Protein AF-A0A8T5JNX2-F1 (afdb_monomer_lite)

pLDDT: mean 71.73, std 13.46, range [37.59, 91.12]

Foldseek 3Di:
DVVVVVVVVVVVLVVVLVVVLVVLVVPPPQCVVPQFFQWDKDFPDDDPDWPFPPPRDGPDDDDAQDKDKDKTKTFACDQAKTKIATDDDGDPQKDKPDRIDIDHHGDIDIIMIMGGHHNPDDVVNVVSVVVSVVVVVVVVVVVVVVVVVVVD

Sequence (152 aa):
MKRNFKLLIIGFSVFLIIFMVGVTYFNLPKCDDSQIILSSVGIRNFGVGFTTQTDHLRFGELAAGSHVYRYVTINSTKNYNVEVMTYGPMSKWLIPEFEEFFISSGEEKKVRFDIFVPFDVFLNVFLVLFVIVKFLDVSMLLYLSLLDLLIL

Radius of gyration: 27.94 Å; chains: 1; bounding box: 57×25×79 Å

Structure (mmCIF, N/CA/C/O backbone):
data_AF-A0A8T5JNX2-F1
#
_entry.id   AF-A0A8T5JNX2-F1
#
loop_
_atom_site.group_PDB
_atom_site.id
_atom_site.type_symbol
_atom_site.label_atom_id
_atom_site.label_alt_id
_atom_site.label_comp_id
_atom_site.label_asym_id
_atom_site.label_entity_id
_atom_site.label_seq_id
_atom_site.pdbx_PDB_ins_code
_atom_site.Cartn_x
_atom_site.Cartn_y
_atom_site.Cartn_z
_atom_site.occupancy
_atom_site.B_iso_or_equiv
_atom_site.auth_seq_id
_atom_site.auth_comp_id
_atom_site.auth_asym_id
_atom_site.auth_atom_id
_atom_site.pdbx_PDB_model_num
ATOM 1 N N . MET A 1 1 ? 36.429 -7.121 -45.297 1.00 60.22 1 MET A N 1
ATOM 2 C CA . MET A 1 1 ? 36.506 -6.979 -43.821 1.00 60.22 1 MET A CA 1
ATOM 3 C C . MET A 1 1 ? 35.524 -5.952 -43.240 1.00 60.22 1 MET A C 1
ATOM 5 O O . MET A 1 1 ? 34.794 -6.306 -42.325 1.00 60.22 1 MET A O 1
ATOM 9 N N . LYS A 1 2 ? 35.414 -4.727 -43.787 1.00 64.25 2 LYS A N 1
ATOM 10 C CA . LYS A 1 2 ? 34.536 -3.658 -43.250 1.00 64.25 2 LYS A CA 1
ATOM 11 C C . LYS A 1 2 ? 33.036 -4.011 -43.126 1.00 64.25 2 LYS A C 1
ATOM 13 O O . LYS A 1 2 ? 32.385 -3.531 -42.207 1.00 64.25 2 LYS A O 1
ATOM 18 N N . ARG A 1 3 ? 32.476 -4.855 -44.007 1.00 69.19 3 ARG A N 1
ATOM 19 C CA . ARG A 1 3 ? 31.038 -5.216 -43.982 1.00 69.19 3 ARG A CA 1
ATOM 20 C C . ARG A 1 3 ? 30.647 -6.086 -42.778 1.00 69.19 3 ARG A C 1
ATOM 22 O O . ARG A 1 3 ? 29.580 -5.886 -42.214 1.00 69.19 3 ARG A O 1
ATOM 29 N N . ASN A 1 4 ? 31.531 -6.989 -42.353 1.00 75.19 4 ASN A N 1
ATOM 30 C CA . ASN A 1 4 ? 31.267 -7.894 -41.227 1.00 75.19 4 ASN A CA 1
ATOM 31 C C . ASN A 1 4 ? 31.358 -7.159 -39.884 1.00 75.19 4 ASN A C 1
ATOM 33 O O . ASN A 1 4 ? 30.581 -7.433 -38.981 1.00 75.19 4 ASN A O 1
ATOM 37 N N . PHE A 1 5 ? 32.247 -6.166 -39.788 1.00 74.69 5 PHE A N 1
ATOM 38 C CA . PHE A 1 5 ? 32.381 -5.328 -38.596 1.00 74.69 5 PHE A CA 1
ATOM 39 C C . PHE A 1 5 ? 31.120 -4.484 -38.328 1.00 74.69 5 PHE A C 1
ATOM 41 O O . PHE A 1 5 ? 30.691 -4.365 -37.185 1.00 74.69 5 PHE A O 1
ATOM 48 N N . LYS A 1 6 ? 30.463 -3.977 -39.385 1.00 71.12 6 LYS A N 1
ATOM 49 C CA . LYS A 1 6 ? 29.197 -3.226 -39.274 1.00 71.12 6 LYS A CA 1
ATOM 50 C C . LYS A 1 6 ? 28.060 -4.062 -38.680 1.00 71.12 6 LYS A C 1
ATOM 52 O O . LYS A 1 6 ? 27.354 -3.590 -37.797 1.00 71.12 6 LYS A O 1
ATOM 57 N N . LEU A 1 7 ? 27.899 -5.302 -39.147 1.00 75.88 7 LEU A N 1
ATOM 58 C CA . LEU A 1 7 ? 26.856 -6.206 -38.646 1.00 75.88 7 LEU A CA 1
ATOM 59 C C . LEU A 1 7 ? 27.084 -6.585 -37.178 1.00 75.88 7 LEU A C 1
ATOM 61 O O . LEU A 1 7 ? 26.124 -6.716 -36.425 1.00 75.88 7 LEU A O 1
ATOM 65 N N . LEU A 1 8 ? 28.349 -6.703 -36.767 1.00 78.00 8 LEU A N 1
ATOM 66 C CA . LEU A 1 8 ? 28.724 -7.048 -35.398 1.00 78.00 8 LEU A CA 1
ATOM 67 C C . LEU A 1 8 ? 28.380 -5.916 -34.417 1.00 78.00 8 LEU A C 1
ATOM 69 O O . LEU A 1 8 ? 27.790 -6.179 -33.373 1.00 78.00 8 LEU A O 1
ATOM 73 N N . ILE A 1 9 ? 28.656 -4.658 -34.785 1.00 78.88 9 ILE A N 1
ATOM 74 C CA . ILE A 1 9 ? 28.289 -3.488 -33.969 1.00 78.88 9 ILE A CA 1
ATOM 75 C C . ILE A 1 9 ? 26.769 -3.376 -33.828 1.00 78.88 9 ILE A C 1
ATOM 77 O O . ILE A 1 9 ? 26.273 -3.248 -32.714 1.00 78.88 9 ILE A O 1
ATOM 81 N N . ILE A 1 10 ? 26.027 -3.473 -34.936 1.00 80.62 10 ILE A N 1
ATOM 82 C CA . ILE A 1 10 ? 24.559 -3.371 -34.911 1.00 80.62 10 ILE A CA 1
ATOM 83 C C . ILE A 1 10 ? 23.959 -4.484 -34.044 1.00 80.62 10 ILE A C 1
ATOM 85 O O . ILE A 1 10 ? 23.115 -4.211 -33.191 1.00 80.62 10 ILE A O 1
ATOM 89 N N . GLY A 1 11 ? 24.424 -5.727 -34.213 1.00 80.75 11 GLY A N 1
ATOM 90 C CA . GLY A 1 11 ? 23.964 -6.857 -33.405 1.00 80.75 11 GLY A CA 1
ATOM 91 C C . GLY A 1 11 ? 24.249 -6.669 -31.914 1.00 80.75 11 GLY A C 1
ATOM 92 O O . GLY A 1 11 ? 23.373 -6.915 -31.086 1.00 80.75 11 GLY A O 1
ATOM 93 N N . PHE A 1 12 ? 25.437 -6.168 -31.570 1.00 78.31 12 PHE A N 1
ATOM 94 C CA . PHE A 1 12 ? 25.813 -5.899 -30.184 1.00 78.31 12 PHE A CA 1
ATOM 95 C C . PHE A 1 12 ? 24.971 -4.782 -29.553 1.00 78.31 12 PHE A C 1
ATOM 97 O O . PHE A 1 12 ? 24.519 -4.928 -28.419 1.00 78.31 12 PHE A O 1
ATOM 104 N N . SER A 1 13 ? 24.691 -3.699 -30.286 1.00 77.00 13 SER A N 1
ATOM 105 C CA . SER A 1 13 ? 23.827 -2.612 -29.807 1.00 77.00 13 SER A CA 1
ATOM 106 C C . SER A 1 13 ? 22.396 -3.082 -29.543 1.00 77.00 13 SER A C 1
ATOM 108 O O . SER A 1 13 ? 21.838 -2.771 -28.493 1.00 77.00 13 SER A O 1
ATOM 110 N N . VAL A 1 14 ? 21.811 -3.873 -30.450 1.00 80.88 14 VAL A N 1
ATOM 111 C CA . VAL A 1 14 ? 20.465 -4.442 -30.257 1.00 80.88 14 VAL A CA 1
ATOM 112 C C . VAL A 1 14 ? 20.438 -5.379 -29.048 1.00 80.88 14 VAL A C 1
ATOM 114 O O . VAL A 1 14 ? 19.524 -5.294 -28.229 1.00 80.88 14 VAL A O 1
ATOM 117 N N . PHE A 1 15 ? 21.462 -6.222 -28.890 1.00 82.06 15 PHE A N 1
ATOM 118 C CA . PHE A 1 15 ? 21.593 -7.100 -27.729 1.00 82.06 15 PHE A CA 1
ATOM 119 C C . PHE A 1 15 ? 21.647 -6.314 -26.412 1.00 82.06 15 PHE A C 1
ATOM 121 O O . PHE A 1 15 ? 20.924 -6.648 -25.477 1.00 82.06 15 PHE A O 1
ATOM 128 N N . LEU A 1 16 ? 22.444 -5.242 -26.348 1.00 78.25 16 LEU A N 1
ATOM 129 C CA . LEU A 1 16 ? 22.558 -4.384 -25.164 1.00 78.25 16 LEU A CA 1
ATOM 130 C C . LEU A 1 16 ? 21.224 -3.732 -24.785 1.00 78.25 16 LEU A C 1
ATOM 132 O O . LEU A 1 16 ? 20.892 -3.667 -23.605 1.00 78.25 16 LEU A O 1
ATOM 136 N N . ILE A 1 17 ? 20.445 -3.289 -25.775 1.00 79.62 17 ILE A N 1
ATOM 137 C CA . ILE A 1 17 ? 19.118 -2.705 -25.550 1.00 79.62 17 ILE A CA 1
ATOM 138 C C . ILE A 1 17 ? 18.167 -3.753 -24.968 1.00 79.62 17 ILE A C 1
ATOM 140 O O . ILE A 1 17 ? 17.541 -3.503 -23.941 1.00 79.62 17 ILE A O 1
ATOM 144 N N . ILE A 1 18 ? 18.091 -4.939 -25.579 1.00 80.31 18 ILE A N 1
ATOM 145 C CA . ILE A 1 18 ? 17.237 -6.033 -25.090 1.00 80.31 18 ILE A CA 1
ATOM 146 C C . ILE A 1 18 ? 17.657 -6.445 -23.675 1.00 80.31 18 ILE A C 1
ATOM 148 O O . ILE A 1 18 ? 16.803 -6.634 -22.812 1.00 80.31 18 ILE A O 1
ATOM 152 N N . PHE A 1 19 ? 18.962 -6.532 -23.415 1.00 78.81 19 PHE A N 1
ATOM 153 C CA . PHE A 1 19 ? 19.500 -6.861 -22.100 1.00 78.81 19 PHE A CA 1
ATOM 154 C C . PHE A 1 19 ? 19.135 -5.804 -21.050 1.00 78.81 19 PHE A C 1
ATOM 156 O O . PHE A 1 19 ? 18.635 -6.161 -19.988 1.00 78.81 19 PHE A O 1
ATOM 163 N N . MET A 1 20 ? 19.301 -4.512 -21.349 1.00 75.56 20 MET A N 1
ATOM 164 C CA . MET A 1 20 ? 18.918 -3.414 -20.448 1.00 75.56 20 MET A CA 1
ATOM 165 C C . MET A 1 20 ? 17.409 -3.395 -20.164 1.00 75.56 20 MET A C 1
ATOM 167 O O . MET A 1 20 ? 16.996 -3.194 -19.020 1.00 75.56 20 MET A O 1
ATOM 171 N N . VAL A 1 21 ? 16.574 -3.650 -21.177 1.00 75.19 21 VAL A N 1
ATOM 172 C CA . VAL A 1 21 ? 15.116 -3.777 -21.008 1.00 75.19 21 VAL A CA 1
ATOM 173 C C . VAL A 1 21 ? 14.775 -4.997 -20.152 1.00 75.19 21 VAL A C 1
ATOM 175 O O . VAL A 1 21 ? 13.934 -4.907 -19.267 1.00 75.19 21 VAL A O 1
ATOM 178 N N . GLY A 1 22 ? 15.466 -6.122 -20.349 1.00 72.62 22 GLY A N 1
ATOM 179 C CA . GLY A 1 22 ? 15.308 -7.310 -19.515 1.00 72.62 22 GLY A CA 1
ATOM 180 C C . GLY A 1 22 ? 15.677 -7.034 -18.058 1.00 72.62 22 GLY A C 1
ATOM 181 O O . GLY A 1 22 ? 14.871 -7.261 -17.165 1.00 72.62 22 GLY A O 1
ATOM 182 N N . VAL A 1 23 ? 16.864 -6.479 -17.807 1.00 70.81 23 VAL A N 1
ATOM 183 C CA . VAL A 1 23 ? 17.342 -6.153 -16.454 1.00 70.81 23 VAL A CA 1
ATOM 184 C C . VAL A 1 23 ? 16.402 -5.178 -15.748 1.00 70.81 23 VAL A C 1
ATOM 186 O O . VAL A 1 23 ? 16.091 -5.379 -14.578 1.00 70.81 23 VAL A O 1
ATOM 189 N N . THR A 1 24 ? 15.911 -4.151 -16.445 1.00 65.81 24 THR A N 1
ATOM 190 C CA . THR A 1 24 ? 14.922 -3.227 -15.869 1.00 65.81 24 THR A CA 1
ATOM 191 C C . THR A 1 24 ? 13.590 -3.925 -15.613 1.00 65.81 24 THR A C 1
ATOM 193 O O . THR A 1 24 ? 13.051 -3.766 -14.529 1.00 65.81 24 THR A O 1
ATOM 196 N N . TYR A 1 25 ? 13.098 -4.772 -16.521 1.00 67.19 25 TYR A N 1
ATOM 197 C CA . TYR A 1 25 ? 11.864 -5.538 -16.322 1.00 67.19 25 TYR A CA 1
ATOM 198 C C . TYR A 1 25 ? 11.936 -6.518 -15.135 1.00 67.19 25 TYR A C 1
ATOM 200 O O . TYR A 1 25 ? 10.970 -6.661 -14.388 1.00 67.19 25 TYR A O 1
ATOM 208 N N . PHE A 1 26 ? 13.078 -7.186 -14.943 1.00 62.69 26 PHE A N 1
ATOM 209 C CA . PHE A 1 26 ? 13.263 -8.195 -13.895 1.00 62.69 26 PHE A CA 1
ATOM 210 C C . PHE A 1 26 ? 13.654 -7.620 -12.525 1.00 62.69 26 PHE A C 1
ATOM 212 O O . PHE A 1 26 ? 13.361 -8.261 -11.522 1.00 62.69 26 PHE A O 1
ATOM 219 N N . ASN A 1 27 ? 14.262 -6.429 -12.461 1.00 56.97 27 ASN A N 1
ATOM 220 C CA . ASN A 1 27 ? 14.601 -5.757 -11.196 1.00 56.97 27 ASN A CA 1
ATOM 221 C C . ASN A 1 27 ? 13.510 -4.806 -10.686 1.00 56.97 27 ASN A C 1
ATOM 223 O O . ASN A 1 27 ? 13.701 -4.144 -9.663 1.00 56.97 27 ASN A O 1
ATOM 227 N N . LEU A 1 28 ? 12.379 -4.698 -11.384 1.00 54.66 28 LEU A N 1
ATOM 228 C CA . LEU A 1 28 ? 11.248 -3.944 -10.863 1.00 54.66 28 LEU A CA 1
ATOM 229 C C . LEU A 1 28 ? 10.678 -4.671 -9.643 1.00 54.66 28 LEU A C 1
ATOM 231 O O . LEU A 1 28 ? 10.475 -5.887 -9.708 1.00 54.66 28 LEU A O 1
ATOM 235 N N . PRO A 1 29 ? 10.387 -3.952 -8.546 1.00 50.19 29 PRO A N 1
ATOM 236 C CA . PRO A 1 29 ? 9.667 -4.529 -7.427 1.00 50.19 29 PRO A CA 1
ATOM 237 C C . PRO A 1 29 ? 8.284 -4.944 -7.928 1.00 50.19 29 PRO A C 1
ATOM 239 O O . PRO A 1 29 ? 7.394 -4.114 -8.116 1.00 50.19 29 PRO A O 1
ATOM 242 N N . LYS A 1 30 ? 8.113 -6.238 -8.199 1.00 53.34 30 LYS A N 1
ATOM 243 C CA . LYS A 1 30 ? 6.802 -6.804 -8.483 1.00 53.34 30 LYS A CA 1
ATOM 244 C C . LYS A 1 30 ? 5.997 -6.729 -7.195 1.00 53.34 30 LYS A C 1
ATOM 246 O O . LYS A 1 30 ? 6.477 -7.109 -6.131 1.00 53.34 30 LYS A O 1
ATOM 251 N N . CYS A 1 31 ? 4.751 -6.283 -7.303 1.00 54.38 31 CYS A N 1
ATOM 252 C CA . CYS A 1 31 ? 3.778 -6.335 -6.210 1.00 54.38 31 CYS A CA 1
ATOM 253 C C . CYS A 1 31 ? 3.378 -7.791 -5.854 1.00 54.38 31 CYS A C 1
ATOM 255 O O . CYS A 1 31 ? 2.443 -8.006 -5.089 1.00 54.38 31 CYS A O 1
ATOM 257 N N . ASP A 1 32 ? 4.070 -8.791 -6.416 1.00 46.50 32 ASP A N 1
ATOM 258 C CA . ASP A 1 32 ? 3.838 -10.219 -6.187 1.00 46.50 32 ASP A CA 1
ATOM 259 C C . ASP A 1 32 ? 4.289 -10.667 -4.784 1.00 46.50 32 ASP A C 1
ATOM 261 O O . ASP A 1 32 ? 3.730 -11.619 -4.244 1.00 46.50 32 ASP A O 1
ATOM 265 N N . ASP A 1 33 ? 5.212 -9.944 -4.133 1.00 44.66 33 ASP A N 1
ATOM 266 C CA . ASP A 1 33 ? 5.703 -10.299 -2.789 1.00 44.66 33 ASP A CA 1
ATOM 267 C C . ASP A 1 33 ? 4.852 -9.729 -1.633 1.00 44.66 33 ASP A C 1
ATOM 269 O O . ASP A 1 33 ? 5.155 -9.966 -0.463 1.00 44.66 33 ASP A O 1
ATOM 273 N N . SER A 1 34 ? 3.762 -8.997 -1.909 1.00 47.44 34 SER A N 1
ATOM 274 C CA . SER A 1 34 ? 2.935 -8.361 -0.867 1.00 47.44 34 SER A CA 1
ATOM 275 C C . SER A 1 34 ? 1.493 -8.866 -0.793 1.00 47.44 34 SER A C 1
ATOM 277 O O . SER A 1 34 ? 0.595 -8.105 -0.433 1.00 47.44 34 SER A O 1
ATOM 279 N N . GLN A 1 35 ? 1.245 -10.154 -1.064 1.00 50.22 35 GLN A N 1
ATOM 280 C CA . GLN A 1 35 ? -0.082 -10.760 -0.843 1.00 50.22 35 GLN A CA 1
ATOM 281 C C . GLN A 1 35 ? -0.568 -10.636 0.619 1.00 50.22 35 GLN A C 1
ATOM 283 O O . GLN A 1 35 ? -1.764 -10.763 0.896 1.00 50.22 35 GLN A O 1
ATOM 288 N N . ILE A 1 36 ? 0.339 -10.342 1.558 1.00 49.41 36 ILE A N 1
ATOM 289 C CA . ILE A 1 36 ? 0.029 -10.028 2.952 1.00 49.41 36 ILE A CA 1
ATOM 290 C C . ILE A 1 36 ? 0.785 -8.754 3.344 1.00 49.41 36 ILE A C 1
ATOM 292 O O . ILE A 1 36 ? 1.958 -8.801 3.709 1.00 49.41 36 ILE A O 1
ATOM 296 N N . ILE A 1 37 ? 0.113 -7.604 3.306 1.00 51.22 37 ILE A N 1
ATOM 297 C CA . ILE A 1 37 ? 0.618 -6.409 3.986 1.00 51.22 37 ILE A CA 1
ATOM 298 C C . ILE A 1 37 ? 0.280 -6.595 5.464 1.00 51.22 37 ILE A C 1
ATOM 300 O O . ILE A 1 37 ? -0.875 -6.483 5.874 1.00 51.22 37 ILE A O 1
ATOM 304 N N . LEU A 1 38 ? 1.289 -6.955 6.259 1.00 48.88 38 LEU A N 1
ATOM 305 C CA . LEU A 1 38 ? 1.166 -7.113 7.708 1.00 48.88 38 LEU A CA 1
ATOM 306 C C . LEU A 1 38 ? 1.040 -5.736 8.375 1.00 48.88 38 LEU A C 1
ATOM 308 O O . LEU A 1 38 ? 1.964 -5.259 9.022 1.00 48.88 38 LEU A O 1
ATOM 312 N N . SER A 1 39 ? -0.110 -5.088 8.217 1.00 52.88 39 SER A N 1
ATOM 313 C CA . SER A 1 39 ? -0.469 -3.912 9.004 1.00 52.88 39 SER A CA 1
ATOM 314 C C . SER A 1 39 ? -1.291 -4.343 10.212 1.00 52.88 39 SER A C 1
ATOM 316 O O . SER A 1 39 ? -2.309 -5.024 10.063 1.00 52.88 39 SER A O 1
ATOM 318 N N . SER A 1 40 ? -0.876 -3.922 11.401 1.00 54.59 40 SER A N 1
ATOM 319 C CA . SER A 1 40 ? -1.678 -4.029 12.616 1.00 54.59 40 SER A CA 1
ATOM 320 C C . SER A 1 40 ? -2.224 -2.660 12.996 1.00 54.59 40 SER A C 1
ATOM 322 O O . SER A 1 40 ? -1.565 -1.640 12.831 1.00 54.59 40 SER A O 1
ATOM 324 N N . VAL A 1 41 ? -3.429 -2.632 13.545 1.00 55.62 41 VAL A N 1
ATOM 325 C CA . VAL A 1 41 ? -3.871 -1.506 14.367 1.00 55.62 41 VAL A CA 1
ATOM 326 C C . VAL A 1 41 ? -3.681 -1.943 15.801 1.00 55.62 41 VAL A C 1
ATOM 328 O O . VAL A 1 41 ? -3.968 -3.097 16.130 1.00 55.62 41 VAL A O 1
ATOM 331 N N . GLY A 1 42 ? -3.236 -1.049 16.670 1.00 52.59 42 GLY A N 1
ATOM 332 C CA . GLY A 1 42 ? -3.356 -1.352 18.080 1.00 52.59 42 GLY A CA 1
ATOM 333 C C . GLY A 1 42 ? -3.410 -0.117 18.949 1.00 52.59 42 GLY A C 1
ATOM 334 O O . GLY A 1 42 ? -3.504 1.016 18.499 1.00 52.59 42 GLY A O 1
ATOM 335 N N . ILE A 1 43 ? -3.458 -0.356 20.246 1.00 51.56 43 ILE A N 1
ATOM 336 C CA . ILE A 1 43 ? -3.979 0.633 21.179 1.00 51.56 43 ILE A CA 1
ATOM 337 C C . ILE A 1 43 ? -2.848 1.055 22.100 1.00 51.56 43 ILE A C 1
ATOM 339 O O . ILE A 1 43 ? -2.250 0.221 22.785 1.00 51.56 43 ILE A O 1
ATOM 343 N N . ARG A 1 44 ? -2.547 2.357 22.123 1.00 48.06 44 ARG A N 1
ATOM 344 C CA . ARG A 1 44 ? -1.512 2.929 22.993 1.00 48.06 44 ARG A CA 1
ATOM 345 C C . ARG A 1 44 ? -2.056 3.180 24.391 1.00 48.06 44 ARG A C 1
ATOM 347 O O . ARG A 1 44 ? -2.083 4.302 24.856 1.00 48.06 44 ARG A O 1
ATOM 354 N N . ASN A 1 45 ? -2.523 2.129 25.048 1.00 46.72 45 ASN A N 1
ATOM 355 C CA . ASN A 1 45 ? -2.691 2.036 26.496 1.00 46.72 45 ASN A CA 1
ATOM 356 C C . ASN A 1 45 ? -3.221 0.634 26.782 1.00 46.72 45 ASN A C 1
ATOM 358 O O . ASN A 1 45 ? -4.245 0.227 26.237 1.00 46.72 45 ASN A O 1
ATOM 362 N N . PHE A 1 46 ? -2.489 -0.131 27.592 1.00 41.47 46 PHE A N 1
ATOM 363 C CA . PHE A 1 46 ? -2.804 -1.522 27.910 1.00 41.47 46 PHE A CA 1
ATOM 364 C C . PHE A 1 46 ? -4.164 -1.621 28.612 1.00 41.47 46 PHE A C 1
ATOM 366 O O . PHE A 1 46 ? -4.273 -1.494 29.828 1.00 41.47 46 PHE A O 1
ATOM 373 N N . GLY A 1 47 ? -5.211 -1.854 27.826 1.00 37.59 47 GLY A N 1
ATOM 374 C CA . GLY A 1 47 ? -6.562 -2.121 28.287 1.00 37.59 47 GLY A CA 1
ATOM 375 C C . GLY A 1 47 ? -7.096 -3.352 27.574 1.00 37.59 47 GLY A C 1
ATOM 376 O O . GLY A 1 47 ? -7.533 -3.281 26.430 1.00 37.59 47 GLY A O 1
ATOM 377 N N . VAL A 1 48 ? -7.050 -4.495 28.256 1.00 46.31 48 VAL A N 1
ATOM 378 C CA . VAL A 1 48 ? -7.655 -5.751 27.799 1.00 46.31 48 VAL A CA 1
ATOM 379 C C . VAL A 1 48 ? -9.157 -5.532 27.554 1.00 46.31 48 VAL A C 1
ATOM 381 O O . VAL A 1 48 ? -9.896 -5.111 28.453 1.00 46.31 48 VAL A O 1
ATOM 384 N N . GLY A 1 49 ? -9.624 -5.831 26.337 1.00 41.06 49 GLY A N 1
ATOM 385 C CA . GLY A 1 49 ? -11.052 -5.832 25.994 1.00 41.06 49 GLY A CA 1
ATOM 386 C C . GLY A 1 49 ? -11.446 -5.084 24.724 1.00 41.06 49 GLY A C 1
ATOM 387 O O . GLY A 1 49 ? -12.573 -4.615 24.654 1.00 41.06 49 GLY A O 1
ATOM 388 N N . PHE A 1 50 ? -10.554 -4.987 23.740 1.00 49.91 50 PHE A N 1
ATOM 389 C CA . PHE A 1 50 ? -10.942 -4.683 22.368 1.00 49.91 50 PHE A CA 1
ATOM 390 C C . PHE A 1 50 ? -10.962 -5.973 21.569 1.00 49.91 50 PHE A C 1
ATOM 392 O O . PHE A 1 50 ? -9.968 -6.695 21.511 1.00 49.91 50 PHE A O 1
ATOM 399 N N . THR A 1 51 ? -12.086 -6.250 20.922 1.00 54.06 51 THR A N 1
ATOM 400 C CA . THR A 1 51 ? -12.112 -7.168 19.790 1.00 54.06 51 THR A CA 1
ATOM 401 C C . THR A 1 51 ? -11.690 -6.367 18.570 1.00 54.06 51 THR A C 1
ATOM 403 O O . THR A 1 51 ? -12.526 -5.919 17.789 1.00 54.06 51 THR A O 1
ATOM 406 N N . THR A 1 52 ? -10.389 -6.128 18.411 1.00 53.72 52 THR A N 1
ATOM 407 C CA . THR A 1 52 ? -9.903 -5.809 17.074 1.00 53.72 52 THR A CA 1
ATOM 408 C C . THR A 1 52 ? -10.065 -7.096 16.288 1.00 53.72 52 THR A C 1
ATOM 410 O O . THR A 1 52 ? -9.346 -8.065 16.535 1.00 53.72 52 THR A O 1
ATOM 413 N N . GLN A 1 53 ? -11.030 -7.143 15.368 1.00 53.88 53 GLN A N 1
ATOM 414 C CA . GLN A 1 53 ? -10.906 -8.063 14.246 1.00 53.88 53 GLN A CA 1
ATOM 415 C C . GLN A 1 53 ? -9.686 -7.579 13.462 1.00 53.88 53 GLN A C 1
ATOM 417 O O . GLN A 1 53 ? -9.789 -6.810 12.513 1.00 53.88 53 GLN A O 1
ATOM 422 N N . THR A 1 54 ? -8.498 -7.965 13.929 1.00 53.66 54 THR A N 1
ATOM 423 C CA . THR A 1 54 ? -7.257 -7.909 13.167 1.00 53.66 54 THR A CA 1
ATOM 424 C C . THR A 1 54 ? -7.345 -8.997 12.112 1.00 53.66 54 THR A C 1
ATOM 426 O O . THR A 1 54 ? -6.568 -9.949 12.109 1.00 53.66 54 THR A O 1
ATOM 429 N N . ASP A 1 55 ? -8.338 -8.887 11.233 1.00 53.84 55 ASP A N 1
ATOM 430 C CA . ASP A 1 55 ? -8.239 -9.533 9.946 1.00 53.84 55 ASP A CA 1
ATOM 431 C C . ASP A 1 55 ? -7.067 -8.845 9.267 1.00 53.84 55 ASP A C 1
ATOM 433 O O . ASP A 1 55 ? -7.075 -7.634 9.034 1.00 53.84 55 ASP A O 1
ATOM 437 N N . HIS A 1 56 ? -6.002 -9.610 9.040 1.00 60.59 56 HIS A N 1
ATOM 438 C CA . HIS A 1 56 ? -4.898 -9.166 8.207 1.00 60.59 56 HIS A CA 1
ATOM 439 C C . HIS A 1 56 ? -5.495 -8.535 6.948 1.00 60.59 56 HIS A C 1
ATOM 441 O O . HIS A 1 56 ? -6.257 -9.196 6.237 1.00 60.59 56 HIS A O 1
ATOM 447 N N . LEU A 1 57 ? -5.200 -7.257 6.694 1.00 68.00 57 LEU A N 1
ATOM 448 C CA . LEU A 1 57 ? -5.765 -6.563 5.547 1.00 68.00 57 LEU A CA 1
ATOM 449 C C . LEU A 1 57 ? -5.240 -7.222 4.267 1.00 68.00 57 LEU A C 1
ATOM 451 O O . LEU A 1 57 ? -4.087 -7.051 3.874 1.00 68.00 57 LEU A O 1
ATOM 455 N N . ARG A 1 58 ? -6.097 -8.016 3.621 1.00 69.81 58 ARG A N 1
ATOM 456 C CA . ARG A 1 58 ? -5.805 -8.664 2.343 1.00 69.81 58 ARG A CA 1
ATOM 457 C C . ARG A 1 58 ? -6.395 -7.823 1.222 1.00 69.81 58 ARG A C 1
ATOM 459 O O . ARG A 1 58 ? -7.614 -7.699 1.084 1.00 69.81 58 ARG A O 1
ATOM 466 N N . PHE A 1 59 ? -5.516 -7.249 0.414 1.00 70.50 59 PHE A N 1
ATOM 467 C CA . PHE A 1 59 ? -5.907 -6.452 -0.747 1.00 70.50 59 PHE A CA 1
ATOM 468 C C . PHE A 1 59 ? -5.953 -7.272 -2.044 1.00 70.50 59 PHE A C 1
ATOM 470 O O . PHE A 1 59 ? -6.560 -6.822 -3.010 1.00 70.50 59 PHE A O 1
ATOM 477 N N . GLY A 1 60 ? -5.430 -8.505 -2.027 1.00 67.50 60 GLY A N 1
ATOM 478 C CA . GLY A 1 60 ? -5.355 -9.370 -3.205 1.00 67.50 60 GLY A CA 1
ATOM 479 C C . GLY A 1 60 ? -4.272 -8.913 -4.183 1.00 67.50 60 GLY A C 1
ATOM 480 O O . GLY A 1 60 ? -3.376 -8.155 -3.814 1.00 67.50 60 GLY A O 1
ATOM 481 N N . GLU A 1 61 ? -4.353 -9.389 -5.423 1.00 67.50 61 GLU A N 1
ATOM 482 C CA . GLU A 1 61 ? -3.487 -8.931 -6.512 1.00 67.50 61 GLU A CA 1
ATOM 483 C C . GLU A 1 61 ? -3.947 -7.550 -6.994 1.00 67.50 61 GLU A C 1
ATOM 485 O O . GLU A 1 61 ? -5.106 -7.358 -7.368 1.00 67.50 61 GLU A O 1
ATOM 490 N N . LEU A 1 62 ? -3.033 -6.580 -6.972 1.00 71.62 62 LEU A N 1
ATOM 491 C CA . LEU A 1 62 ? -3.294 -5.203 -7.374 1.00 71.62 62 LEU A CA 1
ATOM 492 C C . LEU A 1 62 ? -2.474 -4.848 -8.614 1.00 71.62 62 LEU A C 1
ATOM 494 O O . LEU A 1 62 ? -1.253 -5.003 -8.633 1.00 71.62 62 LEU A O 1
ATOM 498 N N . ALA A 1 63 ? -3.142 -4.327 -9.643 1.00 70.38 63 ALA A N 1
ATOM 499 C CA . ALA A 1 63 ? -2.473 -3.840 -10.844 1.00 70.38 63 ALA A CA 1
ATOM 500 C C . ALA A 1 63 ? -1.702 -2.536 -10.570 1.00 70.38 63 ALA A C 1
ATOM 502 O O . ALA A 1 63 ? -2.076 -1.744 -9.700 1.00 70.38 63 ALA A O 1
ATOM 503 N N . ALA A 1 64 ? -0.652 -2.272 -11.351 1.00 74.56 64 ALA A N 1
ATOM 504 C CA . ALA A 1 64 ? 0.041 -0.985 -11.315 1.00 74.56 64 ALA A CA 1
ATOM 505 C C . ALA A 1 64 ? -0.930 0.165 -11.624 1.00 74.56 64 ALA A C 1
ATOM 507 O O . ALA A 1 64 ? -1.753 0.063 -12.536 1.00 74.56 64 ALA A O 1
ATOM 508 N N . GLY A 1 65 ? -0.838 1.250 -10.857 1.00 75.06 65 GLY A N 1
ATOM 509 C CA . GLY A 1 65 ? -1.756 2.380 -10.962 1.00 75.06 65 GLY A CA 1
ATOM 510 C C . GLY A 1 65 ? -3.117 2.185 -10.299 1.00 75.06 65 GLY A C 1
ATOM 511 O O . GLY A 1 65 ? -3.957 3.082 -10.373 1.00 75.06 65 GLY A O 1
ATOM 512 N N . SER A 1 66 ? -3.369 1.028 -9.679 1.00 81.38 66 SER A N 1
ATOM 513 C CA . SER A 1 66 ? -4.623 0.801 -8.966 1.00 81.38 66 SER A CA 1
ATOM 514 C C . SER A 1 66 ? -4.667 1.563 -7.642 1.00 81.38 66 SER A C 1
ATOM 516 O O . SER A 1 66 ? -3.664 1.726 -6.941 1.00 81.38 66 SER A O 1
ATOM 518 N N . HIS A 1 67 ? -5.874 2.010 -7.300 1.00 87.88 67 HIS A N 1
ATOM 519 C CA . HIS A 1 67 ? -6.209 2.590 -6.007 1.00 87.88 67 HIS A CA 1
ATOM 520 C C . HIS A 1 67 ? -7.329 1.759 -5.389 1.00 87.88 67 HIS A C 1
ATOM 522 O O . HIS A 1 67 ? -8.418 1.658 -5.955 1.00 87.88 67 HIS A O 1
ATOM 528 N N . VAL A 1 68 ? -7.050 1.124 -4.253 1.00 85.12 68 VAL A N 1
ATOM 529 C CA . VAL A 1 68 ? -8.003 0.263 -3.537 1.00 85.12 68 VAL A CA 1
ATOM 530 C C . VAL A 1 68 ? -8.056 0.682 -2.079 1.00 85.12 68 VAL A C 1
ATOM 532 O O . VAL A 1 68 ? -7.042 1.066 -1.510 1.00 85.12 68 VAL A O 1
ATOM 535 N N . TYR A 1 69 ? -9.230 0.584 -1.461 1.00 88.69 69 TYR A N 1
ATOM 536 C CA . TYR A 1 69 ? -9.410 0.873 -0.043 1.00 88.69 69 TYR A CA 1
ATOM 537 C C . TYR A 1 69 ? -10.076 -0.288 0.696 1.00 88.69 69 TYR A C 1
ATOM 539 O O . TYR A 1 69 ? -10.865 -1.055 0.134 1.00 88.69 69 TYR A O 1
ATOM 547 N N . ARG A 1 70 ? -9.760 -0.416 1.984 1.00 84.69 70 ARG A N 1
ATOM 548 C CA . ARG A 1 70 ? -10.386 -1.357 2.923 1.00 84.69 70 ARG A CA 1
ATOM 549 C C . ARG A 1 70 ? -10.696 -0.647 4.233 1.00 84.69 70 ARG A C 1
ATOM 551 O O . ARG A 1 70 ? -10.115 0.390 4.527 1.00 84.69 70 ARG A O 1
ATOM 558 N N . TYR A 1 71 ? -11.610 -1.217 5.009 1.00 84.94 71 TYR A N 1
ATOM 559 C CA . TYR A 1 71 ? -11.965 -0.694 6.323 1.00 84.94 71 TYR A CA 1
ATOM 560 C C . TYR A 1 71 ? -11.644 -1.714 7.403 1.00 84.94 71 TYR A C 1
ATOM 562 O O . TYR A 1 71 ? -11.907 -2.902 7.224 1.00 84.94 71 TYR A O 1
ATOM 570 N N . VAL A 1 72 ? -11.142 -1.226 8.532 1.00 83.56 72 VAL A N 1
ATOM 571 C CA . VAL A 1 72 ? -11.114 -1.967 9.794 1.00 83.56 72 VAL A CA 1
ATOM 572 C C . VAL A 1 72 ? -12.172 -1.362 10.700 1.00 83.56 72 VAL A C 1
ATOM 574 O O . VAL A 1 72 ? -12.182 -0.153 10.932 1.00 83.56 72 VAL A O 1
ATOM 577 N N . THR A 1 73 ? -13.072 -2.198 11.203 1.00 84.75 73 THR A N 1
ATOM 578 C CA . THR A 1 73 ? -14.063 -1.776 12.192 1.00 84.75 73 THR A CA 1
ATOM 579 C C . THR A 1 73 ? -13.486 -1.959 13.585 1.00 84.75 73 THR A C 1
ATOM 581 O O . THR A 1 73 ? -13.005 -3.036 13.935 1.00 84.75 73 THR A O 1
ATOM 584 N N . ILE A 1 74 ? -13.553 -0.906 14.390 1.00 83.44 74 ILE A N 1
ATOM 585 C CA . ILE A 1 74 ? -13.090 -0.903 15.771 1.00 83.44 74 ILE A CA 1
ATOM 586 C C . ILE A 1 74 ? -14.280 -0.554 16.647 1.00 83.44 74 ILE A C 1
ATOM 588 O O . ILE A 1 74 ? -14.918 0.481 16.467 1.00 83.44 74 ILE A O 1
ATOM 592 N N . ASN A 1 75 ? -14.575 -1.441 17.590 1.00 83.00 75 ASN A N 1
ATOM 593 C CA . ASN A 1 75 ? -15.675 -1.289 18.527 1.00 83.00 75 ASN A CA 1
ATOM 594 C C . ASN A 1 75 ? -15.118 -1.166 19.949 1.00 83.00 75 ASN A C 1
ATOM 596 O O . ASN A 1 75 ? -14.348 -2.024 20.394 1.00 83.00 75 ASN A O 1
ATOM 600 N N . SER A 1 76 ? -15.501 -0.097 20.651 1.00 83.38 76 SER A N 1
ATOM 601 C CA . SER A 1 76 ? -15.199 0.076 22.069 1.00 83.38 76 SER A CA 1
ATOM 602 C C . SER A 1 76 ? -16.309 -0.520 22.930 1.00 83.38 76 SER A C 1
ATOM 604 O O . SER A 1 76 ? -17.358 0.086 23.140 1.00 83.38 76 SER A O 1
ATOM 606 N N . THR A 1 77 ? -16.053 -1.682 23.535 1.00 82.38 77 THR A N 1
ATOM 607 C CA . THR A 1 77 ? -16.973 -2.281 24.518 1.00 82.38 77 THR A CA 1
ATOM 608 C C . THR A 1 77 ? -16.788 -1.703 25.928 1.00 82.38 77 THR A C 1
ATOM 610 O O . THR A 1 77 ? -17.183 -2.330 26.912 1.00 82.38 77 THR A O 1
ATOM 613 N N . LYS A 1 78 ? -16.084 -0.572 26.065 1.00 78.62 78 LYS A N 1
ATOM 614 C CA . LYS A 1 78 ? -15.678 0.007 27.352 1.00 78.62 78 LYS A CA 1
ATOM 615 C C . LYS A 1 78 ? -16.414 1.308 27.643 1.00 78.62 78 LYS A C 1
ATOM 617 O O . LYS A 1 78 ? -16.952 1.957 26.751 1.00 78.62 78 LYS A O 1
ATOM 622 N N . ASN A 1 79 ? -16.374 1.700 28.915 1.00 85.50 79 ASN A N 1
ATOM 623 C CA . ASN A 1 79 ? -17.104 2.844 29.472 1.00 85.50 79 ASN A CA 1
ATOM 624 C C . ASN A 1 79 ? -16.277 4.144 29.476 1.00 85.50 79 ASN A C 1
ATOM 626 O O . ASN A 1 79 ? -16.628 5.100 30.161 1.00 85.50 79 ASN A O 1
ATOM 630 N N . TYR A 1 80 ? -15.141 4.159 28.781 1.00 80.44 80 TYR A N 1
ATOM 631 C CA . TYR A 1 80 ? -14.198 5.272 28.758 1.00 80.44 80 TYR A CA 1
ATOM 632 C C . TYR A 1 80 ? -13.660 5.486 27.344 1.00 80.44 80 TYR A C 1
ATOM 634 O O . TYR A 1 80 ? -13.671 4.567 26.522 1.00 80.44 80 TYR A O 1
ATOM 642 N N . ASN A 1 81 ? -13.197 6.708 27.078 1.00 82.69 81 ASN A N 1
ATOM 643 C CA . ASN A 1 81 ? -12.616 7.075 25.792 1.00 82.69 81 ASN A CA 1
ATOM 644 C C . ASN A 1 81 ? -11.234 6.446 25.642 1.00 82.69 81 ASN A C 1
ATOM 646 O O . ASN A 1 81 ? -10.447 6.435 26.592 1.00 82.69 81 ASN A O 1
ATOM 650 N N . VAL A 1 82 ? -10.934 5.951 24.446 1.00 81.75 82 VAL A N 1
ATOM 651 C CA . VAL A 1 82 ? -9.665 5.282 24.157 1.00 81.75 82 VAL A CA 1
ATOM 652 C C . VAL A 1 82 ? -8.994 5.908 22.955 1.00 81.75 82 VAL A C 1
ATOM 654 O O . VAL A 1 82 ? -9.634 6.182 21.945 1.00 81.75 82 VAL A O 1
ATOM 657 N N . GLU A 1 83 ? -7.693 6.119 23.095 1.00 84.56 83 GLU A N 1
ATOM 658 C CA . GLU A 1 83 ? -6.803 6.533 22.023 1.00 84.56 83 GLU A CA 1
ATOM 659 C C . GLU A 1 83 ? -6.362 5.310 21.216 1.00 84.56 83 GLU A C 1
ATOM 661 O O . GLU A 1 83 ? -5.815 4.341 21.754 1.00 84.56 83 GLU A O 1
ATOM 666 N N . VAL A 1 84 ? -6.619 5.351 19.916 1.00 83.06 84 VAL A N 1
ATOM 667 C CA . VAL A 1 84 ? -6.254 4.316 18.956 1.00 83.06 84 VAL A CA 1
ATOM 668 C C . VAL A 1 84 ? -5.198 4.885 18.026 1.00 83.06 84 VAL A C 1
ATOM 670 O O . VAL A 1 84 ? -5.347 5.999 17.528 1.00 83.06 84 VAL A O 1
ATOM 673 N N . MET A 1 85 ? -4.154 4.099 17.771 1.00 81.50 85 MET A N 1
ATOM 674 C CA . MET A 1 85 ? -3.099 4.465 16.836 1.00 81.50 85 MET A CA 1
ATOM 675 C C . MET A 1 85 ? -2.843 3.335 15.839 1.00 81.50 85 MET A C 1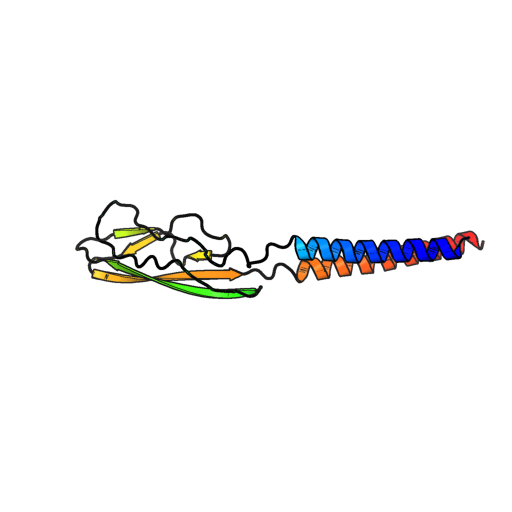
ATOM 677 O O . MET A 1 85 ? -2.883 2.144 16.158 1.00 81.50 85 MET A O 1
ATOM 681 N N . THR A 1 86 ? -2.545 3.695 14.605 1.00 77.25 86 THR A N 1
ATOM 682 C CA . THR A 1 86 ? -2.113 2.716 13.612 1.00 77.25 86 THR A CA 1
ATOM 683 C C . THR A 1 86 ? -0.600 2.531 13.754 1.00 77.25 86 THR A C 1
ATOM 685 O O . THR A 1 86 ? 0.146 3.499 13.649 1.00 77.25 86 THR A O 1
ATOM 688 N N . TYR A 1 87 ? -0.116 1.308 14.005 1.00 70.12 87 TYR A N 1
ATOM 689 C CA . TYR A 1 87 ? 1.317 1.051 14.206 1.00 70.12 87 TYR A CA 1
ATOM 690 C C . TYR A 1 87 ? 1.801 -0.240 13.541 1.00 70.12 87 TYR A C 1
ATOM 692 O O . TYR A 1 87 ? 1.069 -1.217 13.404 1.00 70.12 87 TYR A O 1
ATOM 700 N N . GLY A 1 88 ? 3.092 -0.281 13.214 1.00 66.25 88 GLY A N 1
ATOM 701 C CA . GLY A 1 88 ? 3.767 -1.462 12.673 1.00 66.25 88 GLY A CA 1
ATOM 702 C C . GLY A 1 88 ? 4.428 -1.194 11.320 1.00 66.25 88 GLY A C 1
ATOM 703 O O . GLY A 1 88 ? 4.390 -0.065 10.829 1.00 66.25 88 GLY A O 1
ATOM 704 N N . PRO A 1 89 ? 5.069 -2.211 10.720 1.00 59.59 89 PRO A N 1
ATOM 705 C CA . PRO A 1 89 ? 5.680 -2.084 9.403 1.00 59.59 89 PRO A CA 1
ATOM 706 C C . PRO A 1 89 ? 4.589 -1.926 8.331 1.00 59.59 89 PRO A C 1
ATOM 708 O O . PRO A 1 89 ? 4.016 -2.904 7.859 1.00 59.59 89 PRO A O 1
ATOM 711 N N . MET A 1 90 ? 4.282 -0.686 7.949 1.00 70.38 90 MET A N 1
ATOM 712 C CA . MET A 1 90 ? 3.352 -0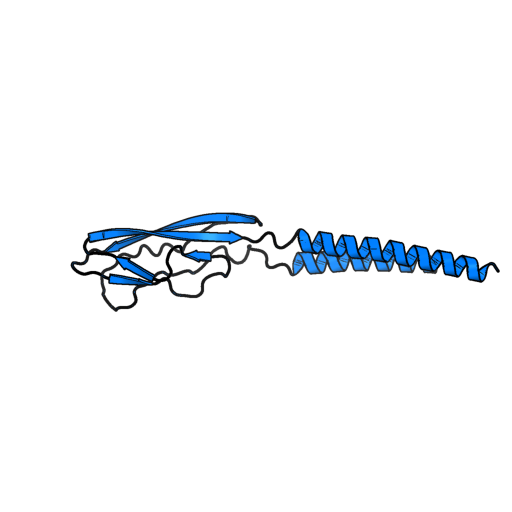.401 6.855 1.00 70.38 90 MET A CA 1
ATOM 713 C C . MET A 1 90 ? 4.089 -0.408 5.518 1.00 70.38 90 MET A C 1
ATOM 715 O O . MET A 1 90 ? 5.204 0.105 5.400 1.00 70.38 90 MET A O 1
ATOM 719 N N . SER A 1 91 ? 3.456 -0.978 4.491 1.00 73.50 91 SER A N 1
ATOM 720 C CA . SER A 1 91 ? 3.924 -0.780 3.119 1.00 73.50 91 SER A CA 1
ATOM 721 C C . SER A 1 91 ? 3.916 0.715 2.801 1.00 73.50 91 SER A C 1
ATOM 723 O O . SER A 1 91 ? 2.965 1.407 3.151 1.00 73.50 91 SER A O 1
ATOM 725 N N . LYS A 1 92 ? 4.921 1.203 2.066 1.00 77.69 92 LYS A N 1
ATOM 726 C CA . LYS A 1 92 ? 4.987 2.598 1.584 1.00 77.69 92 LYS A CA 1
ATOM 727 C C . LYS A 1 92 ? 3.794 3.010 0.706 1.00 77.69 92 LYS A C 1
ATOM 729 O O . LYS A 1 92 ? 3.636 4.184 0.396 1.00 77.69 92 LYS A O 1
ATOM 734 N N . TRP A 1 93 ? 3.006 2.036 0.257 1.00 80.94 93 TRP A N 1
ATOM 735 C CA . TRP A 1 93 ? 1.808 2.238 -0.552 1.00 80.94 93 TRP A CA 1
ATOM 736 C C . TRP A 1 93 ? 0.523 2.285 0.272 1.00 80.94 93 TRP A C 1
ATOM 738 O O . TRP A 1 93 ? -0.505 2.660 -0.279 1.00 80.94 93 TRP A O 1
ATOM 748 N N . LEU A 1 94 ? 0.573 1.885 1.546 1.00 83.25 94 LEU A N 1
ATOM 749 C CA . LEU A 1 94 ? -0.565 1.865 2.458 1.00 83.25 94 LEU A CA 1
ATOM 750 C C . LEU A 1 94 ? -0.620 3.182 3.235 1.00 83.25 94 LEU A C 1
ATOM 752 O O . LEU A 1 94 ? 0.335 3.537 3.921 1.00 83.25 94 LEU A O 1
ATOM 756 N N . ILE A 1 95 ? -1.750 3.874 3.155 1.00 87.25 95 ILE A N 1
ATOM 757 C CA . ILE A 1 95 ? -1.994 5.149 3.824 1.00 87.25 95 ILE A CA 1
ATOM 758 C C . ILE A 1 95 ? -3.264 4.993 4.671 1.00 87.25 95 ILE A C 1
ATOM 760 O O . ILE A 1 95 ? -4.344 4.788 4.108 1.00 87.25 95 ILE A O 1
ATOM 764 N N . PRO A 1 96 ? -3.173 5.035 6.012 1.00 88.31 96 PRO A N 1
ATOM 765 C CA . PRO A 1 96 ? -4.359 5.084 6.855 1.00 88.31 96 PRO A CA 1
ATOM 766 C C . PRO A 1 96 ? -5.024 6.463 6.755 1.00 88.31 96 PRO A C 1
ATOM 768 O O . PRO A 1 96 ? -4.349 7.481 6.636 1.00 88.31 96 PRO A O 1
ATOM 771 N N . GLU A 1 97 ? -6.351 6.510 6.854 1.00 90.50 97 GLU A N 1
ATOM 772 C CA . GLU A 1 97 ? -7.104 7.772 6.923 1.00 90.50 97 GLU A CA 1
ATOM 773 C C . GLU A 1 97 ? -6.752 8.575 8.181 1.00 90.50 97 GLU A C 1
ATOM 775 O O . GLU A 1 97 ? -6.671 9.802 8.140 1.00 90.50 97 GLU A O 1
ATOM 780 N N . PHE A 1 98 ? -6.504 7.870 9.289 1.00 87.38 98 PHE A N 1
ATOM 781 C CA . PHE A 1 98 ? -6.088 8.451 10.560 1.00 87.38 98 PHE A CA 1
ATOM 782 C C . PHE A 1 98 ? -4.915 7.659 11.138 1.00 87.38 98 PHE A C 1
ATOM 784 O O . PHE A 1 98 ? -5.009 6.446 11.345 1.00 87.38 98 PHE A O 1
ATOM 791 N N . GLU A 1 99 ? -3.818 8.349 11.439 1.00 85.19 99 GLU A N 1
ATOM 792 C CA . GLU A 1 99 ? -2.703 7.759 12.187 1.00 85.19 99 GLU A CA 1
ATOM 793 C C . GLU A 1 99 ? -3.086 7.557 13.656 1.00 85.19 99 GLU A C 1
ATOM 795 O O . GLU A 1 99 ? -2.810 6.501 14.224 1.00 85.19 99 GLU A O 1
ATOM 800 N N . GLU A 1 100 ? -3.796 8.530 14.233 1.00 88.44 100 GLU A N 1
ATOM 801 C CA . GLU A 1 100 ? -4.229 8.554 15.629 1.00 88.44 100 GLU A CA 1
ATOM 802 C C . GLU A 1 100 ? -5.643 9.138 15.739 1.00 88.44 100 GLU A C 1
ATOM 804 O O . GLU A 1 100 ? -5.999 10.086 15.034 1.00 88.44 100 GLU A O 1
ATOM 809 N N . PHE A 1 101 ? -6.477 8.567 16.608 1.00 89.81 101 PHE A N 1
ATOM 810 C CA . PHE A 1 101 ? -7.819 9.079 16.884 1.00 89.81 101 PHE A CA 1
ATOM 811 C C . PHE A 1 101 ? -8.386 8.522 18.193 1.00 89.81 101 PHE A C 1
ATOM 813 O O . PHE A 1 101 ? -7.943 7.498 18.705 1.00 89.81 101 PHE A O 1
ATOM 820 N N . PHE A 1 102 ? -9.432 9.168 18.707 1.00 89.06 102 PHE A N 1
ATOM 821 C CA . PHE A 1 102 ? -10.171 8.693 19.875 1.00 89.06 102 PHE A CA 1
ATOM 822 C C . PHE A 1 102 ? -11.463 7.982 19.467 1.00 89.06 102 PHE A C 1
ATOM 824 O O . PHE A 1 102 ? -12.101 8.357 18.478 1.00 89.06 102 PHE A O 1
ATOM 831 N N . ILE A 1 103 ? -11.843 6.970 20.246 1.00 89.38 103 ILE A N 1
ATOM 832 C CA . ILE A 1 103 ? -13.149 6.306 20.194 1.00 89.38 103 ILE A CA 1
ATOM 833 C C . ILE A 1 103 ? -13.822 6.488 21.553 1.00 89.38 103 ILE A C 1
ATOM 835 O O . ILE A 1 103 ? -13.221 6.206 22.595 1.00 89.38 103 ILE A O 1
ATOM 839 N N . SER A 1 104 ? -15.064 6.962 21.538 1.00 91.12 104 SER A N 1
ATOM 840 C CA . SER A 1 104 ? -15.876 7.149 22.738 1.00 91.12 104 SER A CA 1
ATOM 841 C C . SER A 1 104 ? -16.413 5.817 23.267 1.00 91.12 104 SER A C 1
ATOM 843 O O . SER A 1 104 ? -16.391 4.785 22.595 1.00 91.12 104 SER A O 1
ATOM 845 N N . SER A 1 105 ? -16.926 5.817 24.496 1.00 89.56 105 SER A N 1
ATOM 846 C CA . SER A 1 105 ? -17.593 4.636 25.050 1.00 89.56 105 SER A CA 1
ATOM 847 C C . SER A 1 105 ? -18.763 4.166 24.175 1.00 89.56 105 SER A C 1
ATOM 849 O O . SER A 1 105 ? -19.637 4.963 23.839 1.00 89.56 105 SER A O 1
ATOM 851 N N . GLY A 1 106 ? -18.788 2.872 23.832 1.00 88.31 106 GLY A N 1
ATOM 852 C CA . GLY A 1 106 ? -19.852 2.265 23.023 1.00 88.31 106 GLY A CA 1
ATOM 853 C C . GLY A 1 106 ? -19.867 2.698 21.554 1.00 88.31 106 GLY A C 1
ATOM 854 O O . GLY A 1 106 ? -20.778 2.319 20.821 1.00 88.31 106 GLY A O 1
ATOM 855 N N . GLU A 1 107 ? -18.888 3.496 21.122 1.00 89.31 107 GLU A N 1
ATOM 856 C CA . GLU A 1 107 ? -18.768 3.939 19.740 1.00 89.31 107 GLU A CA 1
ATOM 857 C C . GLU A 1 107 ? -18.127 2.840 18.879 1.00 89.31 107 GLU A C 1
ATOM 859 O O . GLU A 1 107 ? -17.138 2.199 19.257 1.00 89.31 107 GLU A O 1
ATOM 864 N N . GLU A 1 108 ? -18.697 2.646 17.691 1.00 89.19 108 GLU A N 1
ATOM 865 C CA . GLU A 1 108 ? -18.098 1.870 16.613 1.00 89.19 108 GLU A CA 1
ATOM 866 C C . GLU A 1 108 ? -17.551 2.836 15.565 1.00 89.19 108 GLU A C 1
ATOM 868 O O . GLU A 1 108 ? -18.275 3.695 15.055 1.00 89.19 108 GLU A O 1
ATOM 873 N N . LYS A 1 109 ? -16.278 2.669 15.209 1.00 88.19 109 LYS A N 1
ATOM 874 C CA . LYS A 1 109 ? -15.612 3.495 14.207 1.00 88.19 109 LYS A CA 1
ATOM 875 C C . LYS A 1 109 ? -14.980 2.633 13.126 1.00 88.19 109 LYS A C 1
ATOM 877 O O . LYS A 1 109 ? -14.330 1.629 13.408 1.00 88.19 109 LYS A O 1
ATOM 882 N N . LYS A 1 110 ? -15.160 3.045 11.873 1.00 89.00 110 LYS A N 1
ATOM 883 C CA . LYS A 1 110 ? -14.533 2.419 10.704 1.00 89.00 110 LYS A CA 1
ATOM 884 C C . LYS A 1 110 ? -13.324 3.243 10.295 1.00 89.00 110 LYS A C 1
ATOM 886 O O . LYS A 1 110 ? -13.462 4.434 10.046 1.00 89.00 110 LYS A O 1
ATOM 891 N N . VAL A 1 111 ? -12.164 2.605 10.222 1.00 87.62 111 VAL A N 1
ATOM 892 C CA . VAL A 1 111 ? -10.905 3.230 9.804 1.00 87.62 111 VAL A CA 1
ATOM 893 C C . VAL A 1 111 ? -10.599 2.792 8.386 1.00 87.62 111 VAL A C 1
ATOM 895 O O . VAL A 1 111 ? -10.488 1.589 8.134 1.00 87.62 111 VAL A O 1
ATOM 898 N N . ARG A 1 112 ? -10.489 3.746 7.461 1.00 90.38 112 ARG A N 1
ATOM 899 C CA . ARG A 1 112 ? -10.127 3.462 6.074 1.00 90.38 112 ARG A CA 1
ATOM 900 C C . ARG A 1 112 ? -8.613 3.329 5.918 1.00 90.38 112 ARG A C 1
ATOM 902 O O . ARG A 1 112 ? -7.842 4.092 6.491 1.00 90.38 112 ARG A O 1
ATOM 909 N N . PHE A 1 113 ? -8.216 2.367 5.099 1.00 87.75 113 PHE A N 1
ATOM 910 C CA . PHE A 1 113 ? -6.852 2.145 4.645 1.00 87.75 113 PHE A CA 1
ATOM 911 C C . PHE A 1 113 ? -6.837 2.180 3.128 1.00 87.75 113 PHE A C 1
ATOM 913 O O . PHE A 1 113 ? -7.478 1.345 2.486 1.00 87.75 113 PHE A O 1
ATOM 920 N N . ASP A 1 114 ? -6.110 3.134 2.567 1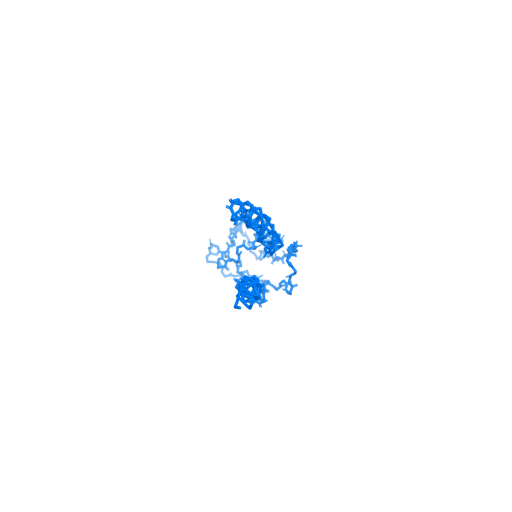.00 89.56 114 ASP A N 1
ATOM 921 C CA . ASP A 1 114 ? -5.927 3.296 1.135 1.00 89.56 114 ASP A CA 1
ATOM 922 C C . ASP A 1 114 ? -4.615 2.656 0.693 1.00 89.56 114 ASP A C 1
ATOM 924 O O . ASP A 1 114 ? -3.584 2.815 1.340 1.00 89.56 114 ASP A O 1
ATOM 928 N N . ILE A 1 115 ? -4.646 1.949 -0.432 1.00 85.88 115 ILE A N 1
ATOM 929 C CA . ILE A 1 115 ? -3.454 1.503 -1.143 1.00 85.88 115 ILE A CA 1
ATOM 930 C C . ILE A 1 115 ? -3.392 2.184 -2.491 1.00 85.88 115 ILE A C 1
ATOM 932 O O . ILE A 1 115 ? -4.298 2.025 -3.310 1.00 85.88 115 ILE A O 1
ATOM 936 N N . PHE A 1 116 ? -2.282 2.871 -2.734 1.00 8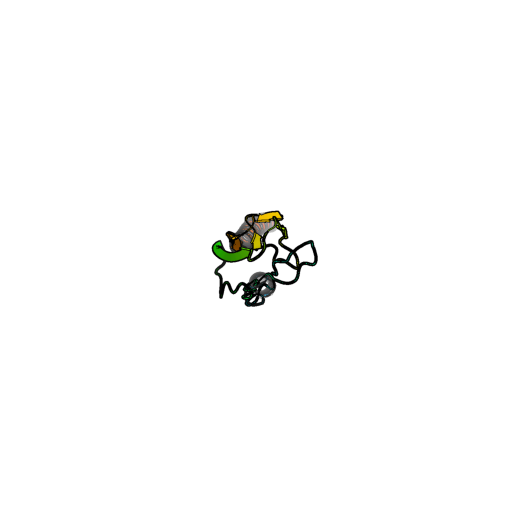5.69 116 PHE A N 1
ATOM 937 C CA . PHE A 1 116 ? -1.947 3.418 -4.038 1.00 85.69 116 PHE A CA 1
ATOM 938 C C . PHE A 1 116 ? -0.746 2.680 -4.626 1.00 85.69 116 PHE A C 1
ATOM 940 O O . PHE A 1 116 ? 0.386 2.848 -4.166 1.00 85.69 116 PHE A O 1
ATOM 947 N N . VAL A 1 117 ? -0.985 1.869 -5.657 1.00 80.88 117 VAL A N 1
ATOM 948 C CA . VAL A 1 117 ? 0.095 1.199 -6.384 1.00 80.88 117 VAL A CA 1
ATOM 949 C C . VAL A 1 117 ? 0.606 2.159 -7.459 1.00 80.88 117 VAL A C 1
ATOM 951 O O . VAL A 1 117 ? -0.143 2.479 -8.381 1.00 80.88 117 VAL A O 1
ATOM 954 N N . PRO A 1 118 ? 1.859 2.639 -7.395 1.00 75.00 118 PRO A N 1
ATOM 955 C CA . PRO A 1 118 ? 2.374 3.573 -8.388 1.00 75.00 118 PRO A CA 1
ATOM 956 C C . PRO A 1 118 ? 2.426 2.939 -9.785 1.00 75.00 118 PRO A C 1
ATOM 958 O O . PRO A 1 118 ? 2.619 1.731 -9.940 1.00 75.00 118 PRO A O 1
ATOM 961 N N . PHE A 1 119 ? 2.308 3.772 -10.822 1.00 68.50 119 PHE A N 1
ATOM 962 C CA . PHE A 1 119 ? 2.573 3.396 -12.216 1.00 68.50 119 PHE A CA 1
ATOM 963 C C . PHE A 1 119 ? 4.087 3.270 -12.471 1.00 68.50 119 PHE A C 1
ATOM 965 O O . PHE A 1 119 ? 4.643 3.917 -13.357 1.00 68.50 119 PHE A O 1
ATOM 972 N N . ASP A 1 120 ? 4.791 2.465 -11.683 1.00 62.28 120 ASP A N 1
ATOM 973 C CA . ASP A 1 120 ? 6.250 2.369 -11.755 1.00 62.28 120 ASP A CA 1
ATOM 974 C C . ASP A 1 120 ? 6.695 1.389 -12.845 1.00 62.28 120 ASP A C 1
ATOM 976 O O . ASP A 1 120 ? 7.289 0.368 -12.549 1.00 62.28 120 ASP A O 1
ATOM 980 N N . VAL A 1 121 ? 6.406 1.667 -14.124 1.00 52.06 121 VAL A N 1
ATOM 981 C CA . VAL A 1 121 ? 7.084 0.966 -15.242 1.00 52.06 121 VAL A CA 1
ATOM 982 C C . VAL A 1 121 ? 7.079 1.777 -16.540 1.00 52.06 121 VAL A C 1
ATOM 984 O O . VAL A 1 121 ? 8.089 1.840 -17.240 1.00 52.06 121 VAL A O 1
ATOM 987 N N . PHE A 1 122 ? 5.960 2.421 -16.886 1.00 51.78 122 PHE A N 1
ATOM 988 C CA . PHE A 1 122 ? 5.801 2.974 -18.237 1.00 51.78 122 PHE A CA 1
ATOM 989 C C . PHE A 1 122 ? 6.717 4.163 -18.524 1.00 51.78 122 PHE A C 1
ATOM 991 O O . PHE A 1 122 ? 7.246 4.264 -19.631 1.00 51.78 122 PHE A O 1
ATOM 998 N N . LEU A 1 123 ? 6.950 5.030 -17.535 1.00 55.09 123 LEU A N 1
ATOM 999 C CA . LEU A 1 123 ? 7.746 6.238 -17.743 1.00 55.09 123 LEU A CA 1
ATOM 1000 C C . LEU A 1 123 ? 9.220 5.904 -18.007 1.00 55.09 123 LEU A C 1
ATOM 1002 O O . LEU A 1 123 ? 9.792 6.422 -18.958 1.00 55.09 123 LEU A O 1
ATOM 1006 N N . ASN A 1 124 ? 9.814 4.990 -17.234 1.00 55.41 124 ASN A N 1
ATOM 1007 C CA . ASN A 1 124 ? 11.230 4.633 -17.373 1.00 55.41 124 ASN A CA 1
ATOM 1008 C C . ASN A 1 124 ? 11.520 3.902 -18.686 1.00 55.41 124 ASN A C 1
ATOM 1010 O O . ASN A 1 124 ? 12.521 4.195 -19.336 1.00 55.41 124 ASN A O 1
ATOM 1014 N N . VAL A 1 125 ? 10.629 3.009 -19.126 1.00 58.91 125 VAL A N 1
ATOM 1015 C CA . VAL A 1 125 ? 10.788 2.325 -20.418 1.00 58.91 125 VAL A CA 1
ATOM 1016 C C . VAL A 1 125 ? 10.683 3.320 -21.573 1.00 58.91 125 VAL A C 1
ATOM 1018 O O . VAL A 1 125 ? 11.533 3.297 -22.459 1.00 58.91 125 VAL A O 1
ATOM 1021 N N . PHE A 1 126 ? 9.709 4.238 -21.548 1.00 61.03 126 PHE A N 1
ATOM 1022 C CA . PHE A 1 126 ? 9.589 5.281 -22.573 1.00 61.03 126 PHE A CA 1
ATOM 1023 C C . PHE A 1 126 ? 10.805 6.210 -22.610 1.00 61.03 126 PHE A C 1
ATOM 1025 O O . PHE A 1 126 ? 11.275 6.557 -23.691 1.00 61.03 126 PHE A O 1
ATOM 1032 N N . LEU A 1 127 ? 11.331 6.593 -21.446 1.00 62.91 127 LEU A N 1
ATOM 1033 C CA . LEU A 1 127 ? 12.481 7.489 -21.337 1.00 62.91 127 LEU A CA 1
ATOM 1034 C C . LEU A 1 127 ? 13.756 6.814 -21.854 1.00 62.91 127 LEU A C 1
ATOM 1036 O O . LEU A 1 127 ? 14.496 7.414 -22.629 1.00 62.91 127 LEU A O 1
ATOM 1040 N N . VAL A 1 128 ? 13.965 5.538 -21.516 1.00 66.06 128 VAL A N 1
ATOM 1041 C CA . VAL A 1 128 ? 15.066 4.729 -22.057 1.00 66.06 128 VAL A CA 1
ATOM 1042 C C . VAL A 1 128 ? 14.930 4.572 -23.573 1.00 66.06 128 VAL A C 1
ATOM 1044 O O . VAL A 1 128 ? 15.902 4.801 -24.291 1.00 66.06 128 VAL A O 1
ATOM 1047 N N . LEU A 1 129 ? 13.733 4.262 -24.085 1.00 65.31 129 LEU A N 1
ATOM 1048 C CA . LEU A 1 129 ? 13.498 4.144 -25.528 1.0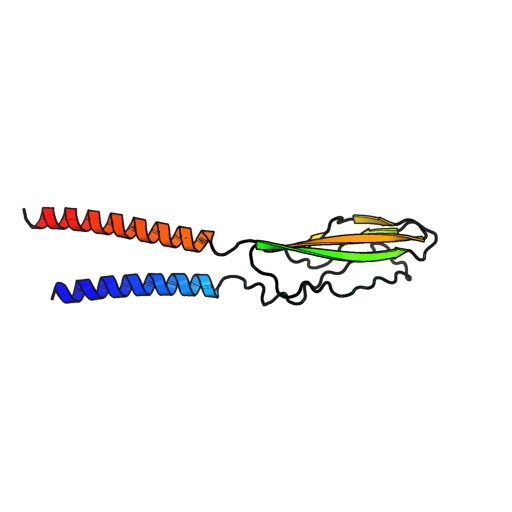0 65.31 129 LEU A CA 1
ATOM 1049 C C . LEU A 1 129 ? 13.775 5.467 -26.254 1.00 65.31 129 LEU A C 1
ATOM 1051 O O . LEU A 1 129 ? 14.436 5.481 -27.289 1.00 65.31 129 LEU A O 1
ATOM 1055 N N . PHE A 1 130 ? 13.307 6.583 -25.694 1.00 73.25 130 PHE A N 1
ATOM 1056 C CA . PHE A 1 130 ? 13.518 7.917 -26.246 1.00 73.25 130 PHE A CA 1
ATOM 1057 C C . PHE A 1 130 ? 15.005 8.285 -26.293 1.00 73.25 130 PHE A C 1
ATOM 1059 O O . PHE A 1 130 ? 15.488 8.767 -27.318 1.00 73.25 130 PHE A O 1
ATOM 1066 N N . VAL A 1 131 ? 15.751 8.010 -25.217 1.00 72.31 131 VAL A N 1
ATOM 1067 C CA . VAL A 1 131 ? 17.203 8.232 -25.161 1.00 72.31 131 VAL A CA 1
ATOM 1068 C C . VAL A 1 131 ? 17.927 7.369 -26.194 1.00 72.31 131 VAL A C 1
ATOM 1070 O O . VAL A 1 131 ? 18.805 7.875 -26.888 1.00 72.31 131 VAL A O 1
ATOM 1073 N N . ILE A 1 132 ? 17.538 6.101 -26.355 1.00 71.06 132 ILE A N 1
ATOM 1074 C CA . ILE A 1 132 ? 18.125 5.204 -27.360 1.00 71.06 132 ILE A CA 1
ATOM 1075 C C . ILE A 1 132 ? 17.883 5.730 -28.778 1.00 71.06 132 ILE A C 1
ATOM 1077 O O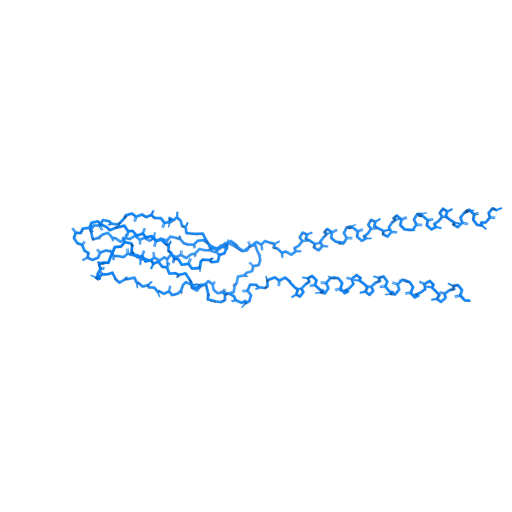 . ILE A 1 132 ? 18.825 5.804 -29.564 1.00 71.06 132 ILE A O 1
ATOM 1081 N N . VAL A 1 133 ? 16.650 6.130 -29.106 1.00 73.81 133 VAL A N 1
ATOM 1082 C CA . VAL A 1 133 ? 16.316 6.688 -30.428 1.00 73.81 133 VAL A CA 1
ATOM 1083 C C . VAL A 1 133 ? 17.141 7.946 -30.700 1.00 73.81 133 VAL A C 1
ATOM 1085 O O . VAL A 1 133 ? 17.781 8.051 -31.744 1.00 73.81 133 VAL A O 1
ATOM 1088 N N . LYS A 1 134 ? 17.222 8.862 -29.728 1.00 72.56 134 LYS A N 1
ATOM 1089 C CA . LYS A 1 134 ? 18.031 10.080 -29.859 1.00 72.56 134 LYS A CA 1
ATOM 1090 C C . LYS A 1 134 ? 19.523 9.792 -30.000 1.00 72.56 134 LYS A C 1
ATOM 1092 O O . LYS A 1 134 ? 20.200 10.464 -30.773 1.00 72.56 134 LYS A O 1
ATOM 1097 N N . PHE A 1 135 ? 20.039 8.795 -29.289 1.00 73.69 135 PHE A N 1
ATOM 1098 C CA . PHE A 1 135 ? 21.433 8.385 -29.405 1.00 73.69 135 PHE A CA 1
ATOM 1099 C C . PHE A 1 135 ? 21.743 7.794 -30.788 1.00 73.69 135 PHE A C 1
ATOM 1101 O O . PHE A 1 135 ? 22.785 8.105 -31.369 1.00 73.69 135 PHE A O 1
ATOM 1108 N N . LEU A 1 136 ? 20.839 6.981 -31.342 1.00 73.94 136 LEU A N 1
ATOM 1109 C CA . LEU A 1 136 ? 20.977 6.420 -32.688 1.00 73.94 136 LEU A CA 1
ATOM 1110 C C . LEU A 1 136 ? 20.954 7.510 -33.768 1.00 73.94 136 LEU A C 1
ATOM 1112 O O . LEU A 1 136 ? 21.813 7.483 -34.650 1.00 73.94 136 LEU A O 1
ATOM 1116 N N . ASP A 1 137 ? 20.057 8.495 -33.660 1.00 74.06 137 ASP A N 1
ATOM 1117 C CA . ASP A 1 137 ? 19.994 9.634 -34.588 1.00 74.06 137 ASP A CA 1
ATOM 1118 C C . ASP A 1 137 ? 21.319 10.414 -34.620 1.00 74.06 137 ASP A C 1
ATOM 1120 O O . ASP A 1 137 ? 21.887 10.669 -35.684 1.00 74.06 137 ASP A O 1
ATOM 1124 N N . VAL A 1 138 ? 21.858 10.753 -33.443 1.00 76.31 138 VAL A N 1
ATOM 1125 C CA . VAL A 1 138 ? 23.122 11.501 -33.325 1.00 76.31 138 VAL A CA 1
ATOM 1126 C C . VAL A 1 138 ? 24.304 10.677 -33.839 1.00 76.31 138 VAL A C 1
ATOM 1128 O O . VAL A 1 138 ? 25.176 11.201 -34.534 1.00 76.31 138 VAL A O 1
ATOM 1131 N N . SER A 1 139 ? 24.323 9.376 -33.546 1.00 74.56 139 SER A N 1
ATOM 1132 C CA . SER A 1 139 ? 25.374 8.465 -34.012 1.00 74.56 139 SER A CA 1
ATOM 1133 C C . SER A 1 139 ? 25.375 8.330 -35.536 1.00 74.56 139 SER A C 1
ATOM 1135 O O . SER A 1 139 ? 26.440 8.286 -36.154 1.00 74.56 139 SER A O 1
ATOM 1137 N N . MET A 1 140 ? 24.192 8.297 -36.156 1.00 76.81 140 MET A N 1
ATOM 1138 C CA . MET A 1 140 ? 24.050 8.243 -37.610 1.00 76.81 140 MET A CA 1
ATOM 1139 C C . MET A 1 140 ? 24.533 9.541 -38.271 1.00 76.81 140 MET A C 1
ATOM 1141 O O . MET A 1 140 ? 25.248 9.481 -39.271 1.00 76.81 140 MET A O 1
ATOM 1145 N N . LEU A 1 141 ? 24.207 10.700 -37.689 1.00 75.25 141 LEU A N 1
ATOM 1146 C CA . LEU A 1 141 ? 24.669 12.006 -38.172 1.00 75.25 141 LEU A CA 1
ATOM 1147 C C . LEU A 1 141 ? 26.196 12.135 -38.114 1.00 75.25 141 LEU A C 1
ATOM 1149 O O . LEU A 1 141 ? 26.817 12.473 -39.117 1.00 75.25 141 LEU A O 1
ATOM 1153 N N . LEU A 1 142 ? 26.816 11.792 -36.980 1.00 72.06 142 LEU A N 1
ATOM 1154 C CA . LEU A 1 142 ? 28.279 11.788 -36.833 1.00 72.06 142 LEU A CA 1
ATOM 1155 C C . LEU A 1 142 ? 28.962 10.864 -37.846 1.00 72.06 142 LEU A C 1
ATOM 1157 O O . LEU A 1 142 ? 30.018 11.197 -38.385 1.00 72.06 142 LEU A O 1
ATOM 1161 N N . TYR A 1 143 ? 28.359 9.706 -38.113 1.00 75.19 143 TYR A N 1
ATOM 1162 C CA . TYR A 1 143 ? 28.881 8.759 -39.088 1.00 75.19 143 TYR A CA 1
ATOM 1163 C C . TYR A 1 143 ? 28.860 9.317 -40.515 1.00 75.19 143 TYR A C 1
ATOM 1165 O O . TYR A 1 143 ? 29.846 9.157 -41.231 1.00 75.19 143 TYR A O 1
ATOM 1173 N N . LEU A 1 144 ? 27.767 9.971 -40.921 1.00 78.31 144 LEU A N 1
ATOM 1174 C CA . LEU A 1 144 ? 27.656 10.599 -42.241 1.00 78.31 144 LEU A CA 1
ATOM 1175 C C . LEU A 1 144 ? 28.696 11.712 -42.409 1.00 78.31 144 LEU A C 1
ATOM 1177 O O . LEU A 1 144 ? 29.440 11.691 -43.385 1.00 78.31 144 LEU A O 1
ATOM 1181 N N . SER A 1 145 ? 28.854 12.581 -41.407 1.00 78.00 145 SER A N 1
ATOM 1182 C CA . SER A 1 145 ? 29.863 13.647 -41.439 1.00 78.00 145 SER A CA 1
ATOM 1183 C C . SER A 1 145 ? 31.296 13.114 -41.551 1.00 78.00 145 SER A C 1
ATOM 1185 O O . SER A 1 145 ? 32.124 13.685 -42.257 1.00 78.00 145 SER A O 1
ATOM 1187 N N . LEU A 1 146 ? 31.609 12.006 -40.871 1.00 76.50 146 LEU A N 1
ATOM 1188 C CA . LEU A 1 146 ? 32.917 11.349 -40.981 1.00 76.50 146 LEU A CA 1
ATOM 1189 C C . LEU A 1 146 ? 33.121 10.668 -42.338 1.00 76.50 146 LEU A C 1
ATOM 1191 O O . LEU A 1 146 ? 34.254 10.580 -42.808 1.00 76.50 146 LEU A O 1
ATOM 1195 N N . LEU A 1 147 ? 32.050 10.162 -42.955 1.00 79.75 147 LEU A N 1
ATOM 1196 C CA . LEU A 1 147 ? 32.107 9.560 -44.283 1.00 79.75 147 LEU A CA 1
ATOM 1197 C C . LEU A 1 147 ? 32.428 10.617 -45.344 1.00 79.75 147 LEU A C 1
ATOM 1199 O O . LEU A 1 147 ? 33.295 10.375 -46.180 1.00 79.75 147 LEU A O 1
ATOM 1203 N N . ASP A 1 148 ? 31.787 11.785 -45.264 1.00 80.25 148 ASP A N 1
ATOM 1204 C CA . ASP A 1 148 ? 32.041 12.913 -46.165 1.00 80.25 148 ASP A CA 1
ATOM 1205 C C . ASP A 1 148 ? 33.493 13.400 -46.051 1.00 80.25 148 ASP A C 1
ATOM 1207 O O . ASP A 1 148 ? 34.144 13.658 -47.061 1.00 80.25 148 ASP A O 1
ATOM 1211 N N . LEU A 1 149 ? 34.048 13.425 -44.832 1.00 78.31 149 LEU A N 1
ATOM 1212 C CA . LEU A 1 149 ? 35.443 13.806 -44.583 1.00 78.31 149 LEU A CA 1
ATOM 1213 C C . LEU A 1 149 ? 36.474 12.806 -45.142 1.00 78.31 149 LEU A C 1
ATOM 1215 O O . LEU A 1 149 ? 37.631 13.160 -45.321 1.00 78.31 149 LEU A O 1
ATOM 1219 N N . LEU A 1 150 ? 36.078 11.549 -45.354 1.00 74.56 150 LEU A N 1
ATOM 1220 C CA . LEU A 1 150 ? 36.940 10.470 -45.855 1.00 74.56 150 LEU A CA 1
ATOM 1221 C C . LEU A 1 150 ? 36.907 10.327 -47.384 1.00 74.56 150 LEU A C 1
ATOM 1223 O O . LEU A 1 150 ? 37.707 9.567 -47.933 1.00 74.56 150 LEU A O 1
ATOM 1227 N N . ILE A 1 151 ? 35.940 10.967 -48.048 1.00 81.69 151 ILE A N 1
ATOM 1228 C CA . ILE A 1 151 ? 35.769 10.946 -49.510 1.00 81.69 151 ILE A CA 1
ATOM 1229 C C . ILE A 1 151 ? 36.444 12.168 -50.167 1.00 81.69 151 ILE A C 1
ATOM 1231 O O . ILE A 1 151 ? 36.731 12.124 -51.365 1.00 81.69 151 ILE A O 1
ATOM 1235 N N . LEU A 1 152 ? 36.729 13.216 -49.387 1.00 64.06 152 LEU A N 1
ATOM 1236 C CA . LEU A 1 152 ? 37.579 14.360 -49.744 1.00 64.06 152 LEU A CA 1
ATOM 1237 C C . LEU A 1 152 ? 39.067 14.060 -49.518 1.00 64.06 152 LEU A C 1
ATOM 1239 O O . LEU A 1 152 ? 39.873 14.563 -50.332 1.00 64.06 152 LEU A O 1
#

Secondary structure (DSSP, 8-state):
-HHHHHHHHHHHHHHHHHHHHHHHHHSS--GGGGS----EEEESS--S------------S--TT-EEEEEEEEE--SSS-EEEEEES---TTEEES-SEEEE-TT-EEEEEEEEE---TTHHHHHHHHHHHHHHHHHHHHHHHHHHHHHH-